Protein AF-A0A401Q5W0-F1 (afdb_mon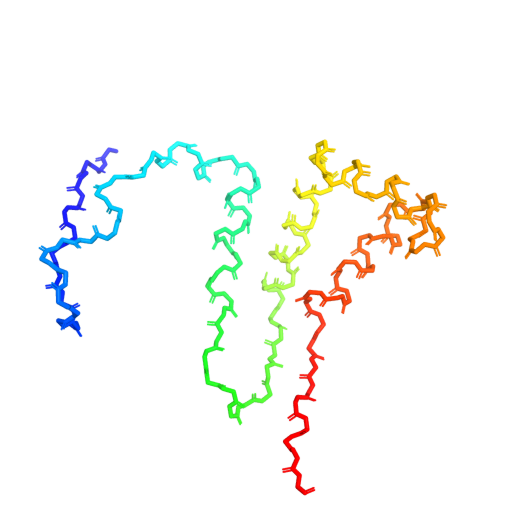omer)

Radius of gyration: 18.77 Å; Cα contacts (8 Å, |Δi|>4): 47; chains: 1; bounding box: 41×32×46 Å

Sequence (113 aa):
DRAGQILTNADVTDGAGLPLFLFVNEEFFKKKTFSAFISLLDNYESDTRQPEIITPEEEREIHTFLDAVMETPVLQIAHRYLVEMGRAKVNEEEFKQQLYDIWFSLYARKGSS

Structure (mmCIF, N/CA/C/O backbone):
data_AF-A0A401Q5W0-F1
#
_entry.id   AF-A0A401Q5W0-F1
#
loop_
_atom_site.group_PDB
_atom_site.id
_atom_site.type_symbol
_atom_site.label_atom_id
_atom_site.label_alt_id
_atom_site.label_comp_id
_atom_site.label_asym_id
_atom_site.label_entity_id
_atom_site.label_seq_id
_atom_site.pdbx_PDB_ins_code
_atom_site.Cartn_x
_atom_site.Cartn_y
_atom_site.Cartn_z
_atom_site.occupancy
_atom_site.B_iso_or_equiv
_atom_site.auth_seq_id
_atom_site.auth_comp_id
_atom_site.auth_asym_id
_atom_site.auth_atom_id
_atom_site.pdbx_PDB_model_num
ATOM 1 N N . ASP A 1 1 ? 8.038 9.960 -27.357 1.00 39.06 1 ASP A N 1
ATOM 2 C CA . ASP A 1 1 ? 7.995 8.758 -28.212 1.00 39.06 1 ASP A CA 1
ATOM 3 C C . ASP A 1 1 ? 9.337 8.043 -28.243 1.00 39.06 1 ASP A C 1
ATOM 5 O O . ASP A 1 1 ? 10.242 8.444 -28.964 1.00 39.06 1 ASP A O 1
ATOM 9 N N . ARG A 1 2 ? 9.489 7.007 -27.410 1.00 37.62 2 ARG A N 1
ATOM 10 C CA . ARG A 1 2 ? 10.557 6.004 -27.517 1.00 37.62 2 ARG A CA 1
ATOM 11 C C . ARG A 1 2 ? 9.873 4.656 -27.691 1.00 37.62 2 ARG A C 1
ATOM 13 O O . ARG A 1 2 ? 9.407 4.061 -26.730 1.00 37.62 2 ARG A O 1
ATOM 20 N N . ALA A 1 3 ? 9.731 4.257 -28.947 1.00 41.81 3 ALA A N 1
ATOM 21 C CA . ALA A 1 3 ? 9.217 2.957 -29.327 1.00 41.81 3 ALA A CA 1
ATOM 22 C C . ALA A 1 3 ? 10.243 1.862 -28.993 1.00 41.81 3 ALA A C 1
ATOM 24 O O . ALA A 1 3 ? 11.421 2.012 -29.308 1.00 41.81 3 ALA A O 1
ATOM 25 N N . GLY A 1 4 ? 9.758 0.772 -28.393 1.00 47.44 4 GLY A N 1
ATOM 26 C CA . GLY A 1 4 ? 10.285 -0.588 -28.531 1.00 47.44 4 GLY A CA 1
ATOM 27 C C . GLY A 1 4 ? 11.777 -0.783 -28.275 1.00 47.44 4 GLY A C 1
ATOM 28 O O . GLY A 1 4 ? 12.534 -1.020 -29.214 1.00 47.44 4 GLY A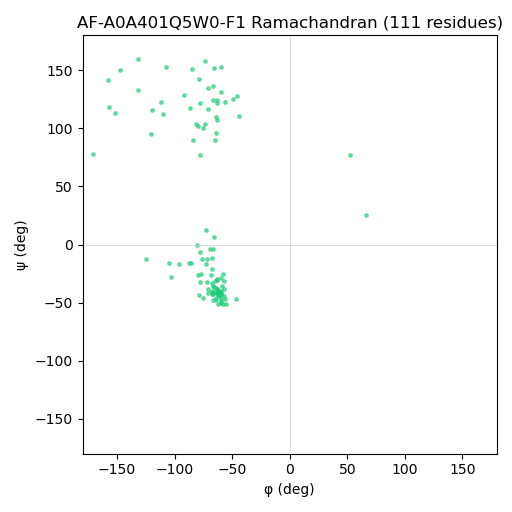 O 1
ATOM 29 N N . GLN A 1 5 ? 12.192 -0.798 -27.010 1.00 42.66 5 GLN A N 1
ATOM 30 C CA . GLN A 1 5 ? 13.444 -1.463 -26.657 1.00 42.66 5 GLN A CA 1
ATOM 31 C C . GLN A 1 5 ? 13.190 -2.971 -26.567 1.00 42.66 5 GLN A C 1
ATOM 33 O O . GLN A 1 5 ? 12.626 -3.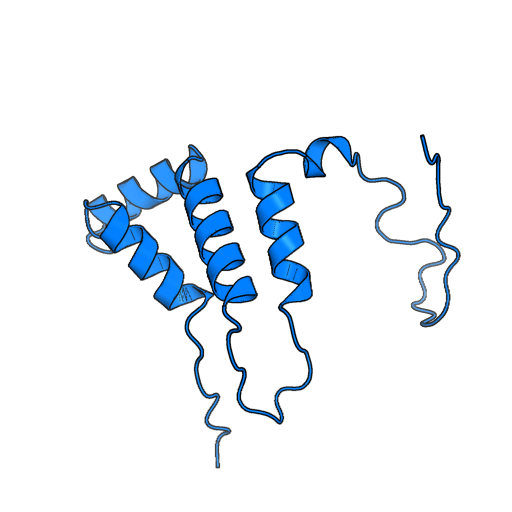470 -25.599 1.00 42.66 5 GLN A O 1
ATOM 38 N N . ILE A 1 6 ? 13.597 -3.694 -27.614 1.00 44.53 6 ILE A N 1
ATOM 39 C CA . ILE A 1 6 ? 13.812 -5.141 -27.551 1.00 44.53 6 ILE A CA 1
ATOM 40 C C . ILE A 1 6 ? 14.943 -5.355 -26.544 1.00 44.53 6 ILE A C 1
ATOM 42 O O . ILE A 1 6 ? 16.096 -5.026 -26.824 1.00 44.53 6 ILE A O 1
ATOM 46 N N . LEU A 1 7 ? 14.608 -5.862 -25.360 1.00 52.81 7 LEU A N 1
ATOM 47 C CA . LEU A 1 7 ? 15.597 -6.272 -24.373 1.00 52.81 7 LEU A CA 1
ATOM 48 C C . LEU A 1 7 ? 16.197 -7.599 -24.844 1.00 52.81 7 LEU A C 1
ATOM 50 O O . LEU A 1 7 ? 15.581 -8.656 -24.740 1.00 52.81 7 LEU A O 1
ATOM 54 N N . THR A 1 8 ? 17.382 -7.530 -25.444 1.00 45.97 8 THR A N 1
ATOM 55 C CA . THR A 1 8 ? 18.177 -8.716 -25.759 1.00 45.97 8 THR A CA 1
ATOM 56 C C . THR A 1 8 ? 18.859 -9.205 -24.487 1.00 45.97 8 THR A C 1
ATOM 58 O O . THR A 1 8 ? 19.610 -8.458 -23.864 1.00 45.97 8 THR A O 1
ATOM 61 N N . ASN A 1 9 ? 18.578 -10.458 -24.133 1.00 54.22 9 ASN A N 1
ATOM 62 C CA . ASN A 1 9 ? 19.127 -11.196 -22.998 1.00 54.22 9 ASN A CA 1
ATOM 63 C C . ASN A 1 9 ? 20.653 -11.063 -22.842 1.00 54.22 9 ASN A C 1
ATOM 65 O O . ASN A 1 9 ? 21.408 -11.401 -23.752 1.00 54.22 9 ASN A O 1
ATOM 69 N N . ALA A 1 10 ? 21.076 -10.690 -21.640 1.00 53.22 10 A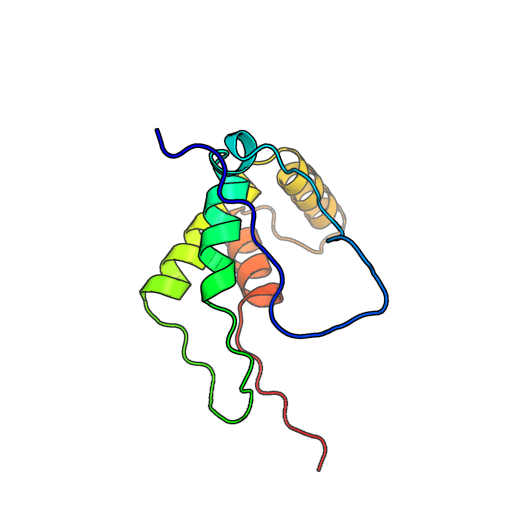LA A N 1
ATOM 70 C CA . ALA A 1 10 ? 22.345 -11.055 -21.011 1.00 53.22 10 ALA A CA 1
ATOM 71 C C . ALA A 1 10 ? 22.088 -10.897 -19.497 1.00 53.22 10 ALA A C 1
ATOM 73 O O . ALA A 1 10 ? 21.695 -9.817 -19.077 1.00 53.22 10 ALA A O 1
ATOM 74 N N . ASP A 1 11 ? 22.168 -11.890 -18.614 1.00 54.34 11 ASP A N 1
ATOM 75 C CA . ASP A 1 11 ? 23.097 -13.015 -18.574 1.00 54.34 11 ASP A CA 1
ATOM 76 C C . ASP A 1 11 ? 22.664 -14.038 -17.492 1.00 54.34 11 ASP A C 1
ATOM 78 O O . ASP A 1 11 ? 23.205 -14.050 -16.393 1.00 54.34 11 ASP A O 1
ATOM 82 N N . VAL A 1 12 ? 21.655 -14.875 -17.775 1.00 54.53 12 VAL A N 1
ATOM 83 C CA . VAL A 1 12 ? 21.458 -16.203 -17.152 1.00 54.53 12 VAL A CA 1
ATOM 84 C C . VAL A 1 12 ? 20.721 -17.053 -18.184 1.00 54.53 12 VAL A C 1
ATOM 86 O O . VAL A 1 12 ? 19.579 -16.761 -18.527 1.00 54.53 12 VAL A O 1
ATOM 89 N N . THR A 1 13 ? 21.362 -18.089 -18.722 1.00 57.75 13 THR A N 1
ATOM 90 C CA . THR A 1 13 ? 20.690 -19.049 -19.611 1.00 57.75 13 THR A CA 1
ATOM 91 C C . THR A 1 13 ? 19.868 -20.006 -18.754 1.00 57.75 13 THR A C 1
ATOM 93 O O . THR A 1 13 ? 20.258 -21.147 -18.506 1.00 57.75 13 THR A O 1
ATOM 96 N N . ASP A 1 14 ? 18.715 -19.538 -18.269 1.00 70.88 14 ASP A N 1
ATOM 97 C CA . ASP A 1 14 ? 17.637 -20.488 -18.038 1.00 70.88 14 ASP A CA 1
ATOM 98 C C . ASP A 1 14 ? 17.302 -21.152 -19.393 1.00 70.88 14 ASP A C 1
ATOM 100 O O . ASP A 1 14 ? 17.603 -20.629 -20.469 1.00 70.88 14 ASP A O 1
ATOM 104 N N . GLY A 1 15 ? 16.791 -22.382 -19.384 1.00 77.94 15 GLY A N 1
ATOM 105 C CA . GLY A 1 15 ? 16.544 -23.130 -20.624 1.00 77.94 15 GLY A CA 1
ATOM 106 C C . GLY A 1 15 ? 15.453 -22.523 -21.519 1.00 77.94 15 GLY A C 1
ATOM 107 O O . GLY A 1 15 ? 15.057 -23.167 -22.494 1.00 77.94 15 GLY A O 1
ATOM 108 N N . ALA A 1 16 ? 14.923 -21.341 -21.190 1.00 81.75 16 ALA A N 1
ATOM 109 C CA . ALA A 1 16 ? 13.904 -20.674 -21.971 1.00 81.75 16 ALA A CA 1
ATOM 110 C C . ALA A 1 16 ? 14.556 -19.823 -23.069 1.00 81.75 16 ALA A C 1
ATOM 112 O O . ALA A 1 16 ? 15.261 -18.846 -22.833 1.00 81.75 16 ALA A O 1
ATOM 113 N N . GLY A 1 17 ? 14.268 -20.169 -24.325 1.00 82.69 17 GLY A N 1
ATOM 114 C CA . GLY A 1 17 ? 14.741 -19.402 -25.481 1.00 82.69 17 GLY A CA 1
ATOM 115 C C . GLY A 1 17 ? 14.093 -18.019 -25.633 1.00 82.69 17 GLY A C 1
ATOM 116 O O . GLY A 1 17 ? 14.451 -17.291 -26.555 1.00 82.69 17 GLY A O 1
ATOM 117 N N . LEU A 1 18 ? 13.124 -17.670 -24.780 1.00 85.25 18 LEU A N 1
ATOM 118 C CA . LEU A 1 18 ? 12.345 -16.433 -24.820 1.00 85.25 18 LEU A CA 1
ATOM 119 C C . LEU A 1 18 ? 11.973 -15.989 -23.393 1.00 85.25 18 LEU A C 1
ATOM 121 O O . LEU A 1 18 ? 11.771 -16.850 -22.535 1.00 85.25 18 LEU A O 1
ATOM 125 N N . PRO A 1 19 ? 11.819 -14.676 -23.140 1.00 86.44 19 PRO A N 1
ATOM 126 C CA . PRO A 1 19 ? 11.343 -14.177 -21.852 1.00 86.44 19 PRO A CA 1
ATOM 127 C C . PRO A 1 19 ? 9.887 -14.593 -21.590 1.00 86.44 19 PRO A C 1
ATOM 129 O O . PRO A 1 19 ? 9.092 -14.726 -22.522 1.00 86.44 19 PRO A O 1
ATOM 132 N N . LEU A 1 20 ? 9.516 -14.739 -20.309 1.00 89.94 20 LEU A N 1
ATOM 133 C CA . LEU A 1 20 ? 8.156 -15.119 -19.889 1.00 89.94 20 LEU A CA 1
ATOM 134 C C . LEU A 1 20 ? 7.082 -14.155 -20.420 1.00 89.94 20 LEU A C 1
ATOM 136 O O . LEU A 1 20 ? 6.000 -14.581 -20.821 1.00 89.94 20 LEU A O 1
ATOM 140 N N . PHE A 1 21 ? 7.392 -12.857 -20.442 1.00 91.38 21 PHE A N 1
ATOM 141 C CA . PHE A 1 21 ? 6.526 -11.820 -20.990 1.00 91.38 21 PHE A CA 1
ATOM 142 C C . PHE A 1 21 ? 7.134 -11.273 -22.283 1.00 91.38 21 PHE A C 1
ATOM 144 O O . PHE A 1 21 ? 8.162 -10.603 -22.255 1.00 91.38 21 PHE A O 1
ATOM 151 N N . LEU A 1 22 ? 6.481 -11.531 -23.419 1.00 91.88 22 LEU A N 1
ATOM 152 C CA . LEU A 1 22 ? 6.866 -10.942 -24.711 1.00 91.88 22 LEU A CA 1
ATOM 153 C C . LEU A 1 22 ? 6.361 -9.501 -24.867 1.00 91.88 22 LEU A C 1
ATOM 155 O O . LEU A 1 22 ? 6.926 -8.719 -25.627 1.00 91.88 22 LEU A O 1
ATOM 159 N N . PHE A 1 23 ? 5.272 -9.164 -24.175 1.00 91.94 23 PHE A N 1
ATOM 160 C CA . PHE A 1 23 ? 4.672 -7.839 -24.178 1.00 91.94 23 PHE A CA 1
ATOM 161 C C . PHE A 1 23 ? 3.829 -7.634 -22.918 1.00 91.94 23 PHE A C 1
ATOM 163 O O . PHE A 1 23 ? 3.103 -8.534 -22.492 1.00 91.94 23 PHE A O 1
ATOM 170 N N . VAL A 1 24 ? 3.886 -6.423 -22.370 1.00 90.06 24 VAL A N 1
ATOM 171 C CA . VAL A 1 24 ? 2.988 -5.928 -21.325 1.00 90.06 24 VAL A CA 1
ATOM 172 C C . VAL A 1 24 ? 2.499 -4.553 -21.772 1.00 90.06 24 VAL A C 1
ATOM 174 O O . VAL A 1 24 ? 3.295 -3.732 -22.220 1.00 90.06 24 VAL A O 1
ATOM 177 N N . ASN A 1 25 ? 1.194 -4.287 -21.679 1.00 91.75 25 ASN A N 1
ATOM 178 C CA . ASN A 1 25 ? 0.673 -2.962 -22.011 1.00 91.75 25 ASN A CA 1
ATOM 179 C C . ASN A 1 25 ? 1.037 -1.961 -20.899 1.00 91.75 25 ASN A C 1
ATOM 181 O O . ASN A 1 25 ? 0.395 -1.926 -19.847 1.00 91.75 25 ASN A O 1
ATOM 185 N N . GLU A 1 26 ? 2.029 -1.114 -21.159 1.00 90.06 26 GLU A N 1
ATOM 186 C CA . GLU A 1 26 ? 2.529 -0.117 -20.206 1.00 90.06 26 GLU A CA 1
ATOM 187 C C . GLU A 1 26 ? 1.529 1.005 -19.890 1.00 90.06 26 GLU A C 1
ATOM 189 O O . GLU A 1 26 ? 1.703 1.739 -18.918 1.00 90.06 26 GLU A O 1
ATOM 194 N N . GLU A 1 27 ? 0.432 1.143 -20.642 1.00 91.00 27 GLU A N 1
ATOM 195 C CA . GLU A 1 27 ? -0.635 2.079 -20.272 1.00 91.00 27 GLU A CA 1
ATOM 196 C C . GLU A 1 27 ? -1.227 1.756 -18.896 1.00 91.00 27 GLU A C 1
ATOM 198 O O . GLU A 1 27 ? -1.651 2.661 -18.176 1.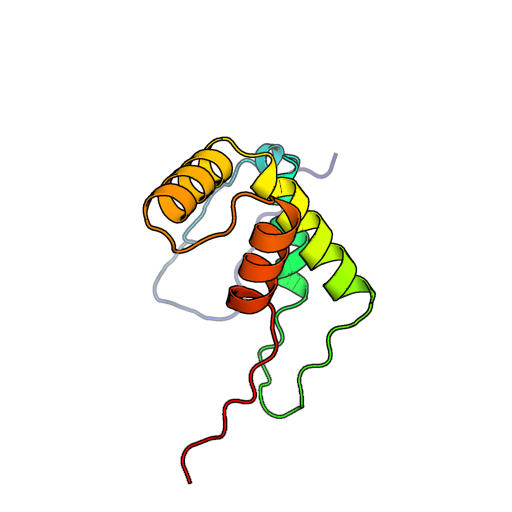00 91.00 27 GLU A O 1
ATOM 203 N N . PHE A 1 28 ? -1.202 0.483 -18.489 1.00 88.31 28 PHE A N 1
ATOM 204 C CA . PHE A 1 28 ? -1.632 0.079 -17.153 1.00 88.31 28 PHE A CA 1
ATOM 205 C C . PHE A 1 28 ? -0.689 0.571 -16.056 1.00 88.31 28 PHE A C 1
ATOM 207 O O . PHE A 1 28 ? -1.163 0.809 -14.948 1.00 88.31 28 PHE A O 1
ATOM 214 N N . PHE A 1 29 ? 0.593 0.804 -16.351 1.00 89.25 29 PHE A N 1
ATOM 215 C CA . PHE A 1 29 ? 1.555 1.332 -15.378 1.00 89.25 29 PHE A CA 1
ATOM 216 C C . PHE A 1 29 ? 1.239 2.772 -14.977 1.00 89.25 29 PHE A C 1
ATOM 218 O O . PHE A 1 29 ? 1.591 3.200 -13.886 1.00 89.25 29 PHE A O 1
ATOM 225 N N . LYS A 1 30 ? 0.483 3.499 -15.809 1.00 89.31 30 LYS A N 1
ATOM 226 C CA . LYS A 1 30 ? -0.007 4.848 -15.494 1.00 89.31 30 LYS A CA 1
ATOM 227 C C . LYS A 1 30 ? -1.182 4.845 -14.514 1.00 89.31 30 LYS A C 1
ATOM 229 O O . LYS A 1 30 ? -1.566 5.904 -14.022 1.00 89.31 30 LYS A O 1
ATOM 234 N N . LYS A 1 31 ? -1.800 3.687 -14.241 1.00 93.25 31 LYS A N 1
ATOM 235 C CA . LYS A 1 31 ? -2.846 3.595 -13.215 1.00 93.25 31 LYS A CA 1
ATOM 236 C C . LYS A 1 31 ? -2.219 3.848 -11.851 1.00 93.25 31 LYS A C 1
ATOM 238 O O . LYS A 1 31 ? -1.184 3.268 -11.544 1.00 93.25 31 LYS A O 1
ATOM 243 N N . LYS A 1 32 ? -2.891 4.648 -11.020 1.00 93.38 32 LYS A N 1
ATOM 244 C CA . LYS A 1 32 ? -2.405 5.083 -9.700 1.00 93.38 32 LYS A CA 1
ATOM 245 C C . LYS A 1 32 ? -1.827 3.935 -8.863 1.00 93.38 32 LYS A C 1
ATOM 247 O O . LYS A 1 32 ? -0.724 4.058 -8.351 1.00 93.38 32 LYS A O 1
ATOM 252 N N . THR A 1 33 ? -2.532 2.804 -8.790 1.00 94.81 33 THR A N 1
ATOM 253 C CA . THR A 1 33 ? -2.090 1.634 -8.016 1.00 94.81 33 THR A CA 1
ATOM 254 C C . THR A 1 33 ? -0.840 0.964 -8.582 1.00 94.81 33 THR A C 1
ATOM 256 O O . THR A 1 33 ? 0.049 0.619 -7.816 1.00 94.81 33 THR A O 1
ATOM 259 N N . PHE A 1 34 ? -0.743 0.803 -9.905 1.00 94.69 34 PHE A N 1
ATOM 260 C CA . PHE A 1 34 ? 0.438 0.214 -10.542 1.00 94.69 34 PHE A CA 1
ATOM 261 C C . PHE A 1 34 ? 1.634 1.157 -10.480 1.00 94.69 34 PHE A C 1
ATOM 263 O O . PHE A 1 34 ? 2.727 0.705 -10.178 1.00 94.69 34 PHE A O 1
AT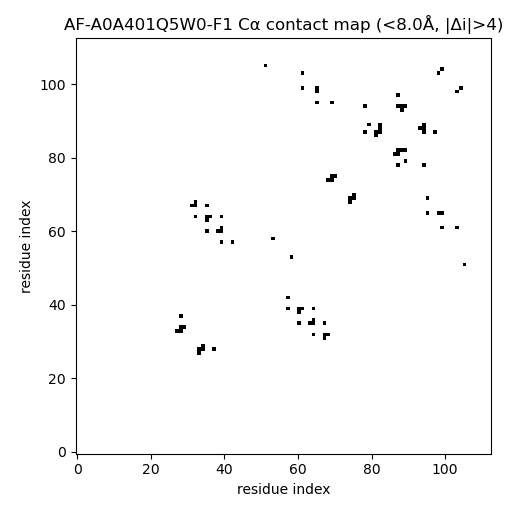OM 270 N N . SER A 1 35 ? 1.426 2.453 -10.712 1.00 94.19 35 SER A N 1
ATOM 271 C CA . SER A 1 35 ? 2.488 3.451 -10.600 1.00 94.19 35 SER A CA 1
ATOM 272 C C . SER A 1 35 ? 3.066 3.475 -9.187 1.00 94.19 35 SER A C 1
ATOM 274 O O . SER A 1 35 ? 4.278 3.403 -9.042 1.00 94.19 35 SER A O 1
ATOM 276 N N . ALA A 1 36 ? 2.213 3.530 -8.157 1.00 94.75 36 ALA A N 1
ATOM 277 C CA . ALA A 1 36 ? 2.664 3.522 -6.768 1.00 94.75 36 ALA A CA 1
ATOM 278 C C . ALA A 1 36 ? 3.330 2.193 -6.382 1.00 94.75 36 ALA A C 1
ATOM 280 O O . ALA A 1 36 ? 4.305 2.197 -5.649 1.00 94.75 36 ALA A O 1
ATOM 281 N N . PHE A 1 37 ? 2.837 1.063 -6.902 1.00 94.56 37 PHE A N 1
ATOM 282 C CA . PHE A 1 37 ? 3.461 -0.239 -6.675 1.00 94.56 37 PHE A CA 1
ATOM 283 C C . PHE A 1 37 ? 4.838 -0.351 -7.335 1.00 94.56 37 PHE A C 1
ATOM 285 O O . PHE A 1 37 ? 5.755 -0.869 -6.719 1.00 94.56 37 PHE A O 1
ATOM 292 N N . ILE A 1 38 ? 4.999 0.134 -8.569 1.00 92.19 38 ILE A N 1
ATOM 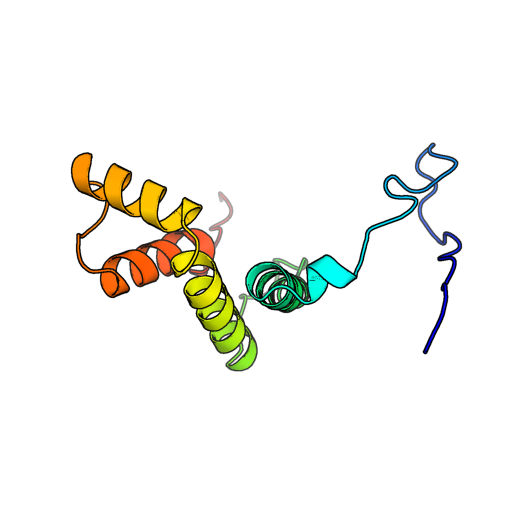293 C CA . ILE A 1 38 ? 6.284 0.099 -9.282 1.00 92.19 38 ILE A CA 1
ATOM 294 C C . ILE A 1 38 ? 7.329 0.946 -8.549 1.00 92.19 38 ILE A C 1
ATOM 296 O O . ILE A 1 38 ? 8.451 0.479 -8.402 1.00 92.19 38 ILE A O 1
ATOM 300 N N . SER A 1 39 ? 6.943 2.120 -8.038 1.00 91.31 39 SER A N 1
ATOM 301 C CA . SER A 1 39 ? 7.781 2.961 -7.166 1.00 91.31 39 SER A CA 1
ATOM 302 C C . SER A 1 39 ? 8.082 2.356 -5.792 1.00 91.31 39 SER A C 1
ATOM 304 O O . SER A 1 39 ? 8.747 2.992 -5.005 1.00 91.31 39 SER A O 1
ATOM 306 N N . LEU A 1 40 ? 7.540 1.187 -5.438 1.00 90.88 40 LEU A N 1
ATOM 307 C CA . LEU A 1 40 ? 7.980 0.463 -4.241 1.00 90.88 40 LEU A CA 1
ATOM 308 C C . LEU A 1 40 ? 9.021 -0.609 -4.554 1.00 90.88 40 LEU A C 1
ATOM 310 O O . LEU A 1 40 ? 9.635 -1.147 -3.637 1.00 90.88 40 LEU A O 1
ATOM 314 N N . LEU A 1 41 ? 9.155 -1.012 -5.820 1.00 88.88 41 LEU A N 1
ATOM 315 C CA . LEU A 1 41 ? 9.970 -2.171 -6.185 1.00 88.88 41 LEU A CA 1
ATOM 316 C C . LEU A 1 41 ? 11.467 -1.862 -6.165 1.00 88.88 41 LEU A C 1
ATOM 318 O O . LEU A 1 41 ? 12.264 -2.781 -5.990 1.00 88.88 41 LEU A O 1
ATOM 322 N N . ASP A 1 42 ? 11.847 -0.601 -6.342 1.00 79.00 42 ASP A N 1
ATOM 323 C CA . ASP A 1 42 ? 13.219 -0.113 -6.201 1.00 79.00 42 ASP A CA 1
ATOM 324 C C . ASP A 1 42 ? 13.694 -0.052 -4.743 1.00 79.00 42 ASP A C 1
ATOM 326 O O . ASP A 1 42 ? 14.900 -0.090 -4.513 1.00 79.00 42 ASP A O 1
ATOM 330 N N . ASN A 1 43 ? 12.773 -0.095 -3.776 1.00 77.75 43 ASN A N 1
ATOM 331 C CA . ASN A 1 43 ? 13.079 -0.113 -2.338 1.00 77.75 43 ASN A CA 1
ATOM 332 C C . ASN A 1 43 ? 13.534 -1.496 -1.837 1.00 77.75 43 ASN A C 1
ATOM 334 O O . ASN A 1 43 ? 13.900 -1.666 -0.676 1.00 77.75 43 ASN A O 1
ATOM 338 N N . TYR A 1 44 ? 13.473 -2.529 -2.683 1.00 71.44 44 TYR A N 1
ATOM 339 C CA . TYR A 1 44 ? 13.838 -3.889 -2.297 1.00 71.44 44 TYR A CA 1
ATOM 340 C C . TYR A 1 44 ? 15.358 -4.105 -2.355 1.00 71.44 44 TYR A C 1
ATOM 342 O O . TYR A 1 44 ? 15.921 -4.328 -3.428 1.00 71.44 44 TYR A O 1
ATOM 350 N N . GLU A 1 45 ? 16.016 -4.120 -1.193 1.00 66.88 45 GLU A N 1
ATOM 351 C CA . GLU A 1 45 ? 17.425 -4.507 -1.067 1.00 66.88 45 GLU A CA 1
ATOM 352 C C . GLU A 1 45 ? 17.555 -6.010 -0.765 1.00 66.88 45 GLU A C 1
ATOM 354 O O . GLU A 1 45 ? 16.940 -6.550 0.154 1.00 66.88 45 GLU A O 1
ATOM 359 N N . SER A 1 46 ? 18.373 -6.715 -1.549 1.00 60.62 46 SER A N 1
ATOM 360 C CA . SER A 1 46 ? 18.548 -8.170 -1.405 1.00 60.62 46 SER A CA 1
ATOM 361 C C . SER A 1 46 ? 19.629 -8.553 -0.386 1.00 60.62 46 SER A C 1
ATOM 363 O O . SER A 1 46 ? 19.682 -9.705 0.062 1.00 60.62 46 SER A O 1
ATOM 365 N N . ASP A 1 47 ? 20.497 -7.607 -0.005 1.00 61.34 47 ASP A N 1
ATOM 366 C CA . ASP A 1 47 ? 21.569 -7.839 0.964 1.00 61.34 47 ASP A CA 1
ATOM 367 C C . ASP A 1 47 ? 21.082 -7.689 2.414 1.00 61.34 47 ASP A C 1
ATOM 369 O O . ASP A 1 47 ? 21.185 -6.642 3.048 1.00 61.34 47 ASP A O 1
ATOM 373 N N . THR A 1 48 ? 20.620 -8.795 2.995 1.00 58.00 48 THR A N 1
ATOM 374 C CA . THR A 1 48 ? 20.110 -8.854 4.376 1.00 58.00 48 THR A CA 1
ATOM 375 C C . THR A 1 48 ? 21.199 -8.762 5.462 1.00 58.00 48 THR A C 1
ATOM 377 O O . THR A 1 48 ? 20.954 -9.145 6.609 1.00 58.00 48 THR A O 1
ATOM 380 N N . ARG A 1 49 ? 22.442 -8.383 5.126 1.00 60.50 49 ARG A N 1
ATOM 381 C CA . ARG A 1 49 ? 23.561 -8.306 6.089 1.00 60.50 49 ARG A CA 1
ATOM 382 C C . ARG A 1 49 ? 23.635 -6.982 6.843 1.00 60.50 49 ARG A C 1
ATOM 384 O O . ARG A 1 49 ? 24.347 -6.921 7.847 1.00 60.50 49 ARG A O 1
ATOM 391 N N . GLN A 1 50 ? 22.946 -5.946 6.374 1.00 60.97 50 GLN A N 1
ATOM 392 C CA . GLN A 1 50 ? 22.852 -4.656 7.056 1.00 60.97 50 GLN A CA 1
ATOM 393 C C . GLN A 1 50 ? 21.454 -4.467 7.655 1.00 60.97 50 GLN A C 1
ATOM 395 O O . GLN A 1 50 ? 20.495 -5.049 7.150 1.00 60.97 50 GLN A O 1
ATOM 400 N N . PRO A 1 51 ? 21.315 -3.679 8.736 1.00 66.75 51 PRO A N 1
ATOM 401 C CA . PRO A 1 51 ? 20.003 -3.213 9.161 1.00 66.75 51 PRO A CA 1
ATOM 402 C C . PRO A 1 51 ? 19.342 -2.467 7.997 1.00 66.75 51 PRO A C 1
ATOM 404 O O . PRO A 1 51 ? 19.920 -1.502 7.498 1.00 66.75 51 PRO A O 1
ATOM 407 N N . GLU A 1 52 ? 18.161 -2.908 7.565 1.00 70.44 52 GLU A N 1
ATOM 408 C CA . GLU A 1 52 ? 17.334 -2.131 6.639 1.00 70.44 52 GLU A CA 1
ATOM 409 C C . GLU A 1 52 ? 17.005 -0.784 7.302 1.00 70.44 52 GLU A C 1
ATOM 411 O O . GLU A 1 52 ? 16.634 -0.726 8.478 1.00 70.44 52 GLU A O 1
ATOM 416 N N . ILE A 1 53 ? 17.210 0.311 6.573 1.00 78.31 53 ILE A N 1
ATOM 417 C CA . ILE A 1 53 ? 16.872 1.666 7.011 1.00 78.31 53 ILE A CA 1
ATOM 418 C C . ILE A 1 53 ? 15.875 2.192 5.996 1.00 78.31 53 ILE A C 1
ATOM 420 O O . ILE A 1 53 ? 16.257 2.399 4.851 1.00 78.31 53 ILE A O 1
ATOM 424 N N . ILE A 1 54 ? 14.643 2.449 6.437 1.00 82.75 54 ILE A N 1
ATOM 425 C CA . ILE A 1 54 ? 13.645 3.098 5.589 1.00 82.75 54 ILE A CA 1
ATOM 426 C C . ILE A 1 54 ? 14.048 4.562 5.417 1.00 82.75 54 ILE A C 1
ATOM 428 O O . ILE A 1 54 ? 14.126 5.326 6.389 1.00 82.75 54 ILE A O 1
ATOM 432 N N . THR A 1 55 ? 14.345 4.960 4.186 1.00 88.75 55 THR A N 1
ATOM 433 C CA . THR A 1 55 ? 14.615 6.356 3.857 1.00 88.75 55 THR A CA 1
ATOM 434 C C . THR A 1 55 ? 13.313 7.169 3.864 1.00 88.75 55 THR A C 1
ATOM 436 O O . THR A 1 55 ? 12.226 6.622 3.679 1.00 88.75 55 THR A O 1
ATOM 439 N N . PRO A 1 56 ? 13.377 8.503 4.031 1.00 91.75 56 PRO A N 1
ATOM 440 C CA . PRO A 1 56 ? 12.180 9.341 3.947 1.00 91.75 56 PRO A CA 1
ATOM 441 C C . PRO A 1 56 ? 11.426 9.228 2.614 1.00 91.75 56 PRO A C 1
ATOM 443 O O . PRO A 1 56 ? 10.229 9.505 2.569 1.00 91.75 56 PRO A O 1
ATOM 446 N N . GLU A 1 57 ? 12.122 8.860 1.535 1.00 91.69 57 GLU A N 1
ATOM 447 C CA . GLU A 1 57 ? 11.506 8.651 0.226 1.00 91.69 57 GLU A CA 1
ATOM 448 C C . GLU A 1 57 ? 10.733 7.331 0.182 1.00 91.69 57 GLU A C 1
ATOM 450 O O . GLU A 1 57 ? 9.562 7.327 -0.191 1.00 91.69 57 GLU A O 1
ATOM 455 N N . GLU A 1 58 ? 11.335 6.251 0.679 1.00 91.44 58 GLU A N 1
ATOM 456 C CA . GLU A 1 58 ? 10.693 4.934 0.764 1.00 91.44 58 GLU A CA 1
ATOM 457 C C . GLU A 1 58 ? 9.422 4.995 1.625 1.00 91.44 58 GLU A C 1
ATOM 459 O O . GLU A 1 58 ? 8.370 4.489 1.238 1.00 91.44 58 GLU A O 1
ATOM 464 N N . GLU A 1 59 ? 9.469 5.702 2.760 1.00 92.94 59 GLU A N 1
ATOM 465 C CA . GLU A 1 59 ? 8.297 5.917 3.620 1.00 92.94 59 GLU A CA 1
ATOM 466 C C . GLU A 1 59 ? 7.170 6.655 2.871 1.00 92.94 59 GLU A C 1
ATOM 468 O O . GLU A 1 59 ? 5.984 6.317 2.975 1.00 92.94 59 GLU A O 1
ATOM 473 N N . ARG A 1 60 ? 7.527 7.657 2.056 1.00 95.00 60 ARG A N 1
ATOM 474 C CA . ARG A 1 60 ? 6.572 8.408 1.231 1.00 95.00 60 ARG A CA 1
ATOM 475 C C . ARG A 1 60 ? 5.928 7.510 0.176 1.00 95.00 60 ARG A C 1
ATOM 477 O O . ARG A 1 60 ? 4.722 7.624 -0.069 1.00 95.00 60 ARG A O 1
ATOM 484 N N . GLU A 1 61 ? 6.700 6.635 -0.453 1.00 95.38 61 GLU A N 1
ATOM 485 C CA . GLU A 1 61 ? 6.209 5.684 -1.453 1.00 95.38 61 GLU A CA 1
ATOM 486 C C . GLU A 1 61 ? 5.294 4.632 -0.825 1.00 95.38 61 GLU A C 1
ATOM 488 O O . GLU A 1 61 ? 4.222 4.362 -1.374 1.00 95.38 61 GLU A O 1
ATOM 493 N N . ILE A 1 62 ? 5.634 4.131 0.369 1.00 95.12 62 ILE A N 1
ATOM 494 C CA . ILE A 1 62 ? 4.798 3.201 1.146 1.00 95.12 62 ILE A CA 1
ATOM 495 C C . ILE A 1 62 ? 3.434 3.824 1.421 1.00 95.12 62 ILE A C 1
ATOM 497 O O . ILE A 1 62 ? 2.397 3.229 1.106 1.00 95.12 62 ILE A O 1
ATOM 501 N N . HIS A 1 63 ? 3.406 5.047 1.951 1.00 96.25 63 HIS A N 1
ATOM 502 C CA . HIS A 1 63 ? 2.144 5.735 2.205 1.00 96.25 63 HIS A CA 1
ATOM 503 C C . HIS A 1 63 ? 1.361 6.006 0.919 1.00 96.25 63 HIS A C 1
ATOM 505 O O . HIS A 1 63 ? 0.154 5.765 0.891 1.00 96.25 63 HIS A O 1
ATOM 511 N N . THR A 1 64 ? 2.041 6.420 -0.155 1.00 96.88 64 THR A N 1
ATOM 512 C CA . THR A 1 64 ? 1.413 6.658 -1.464 1.00 96.88 64 THR A CA 1
ATOM 513 C C . THR A 1 64 ? 0.752 5.390 -2.009 1.00 96.88 64 THR A C 1
ATOM 515 O O . THR A 1 64 ? -0.362 5.444 -2.540 1.00 96.88 64 THR A O 1
ATOM 518 N N . PHE A 1 65 ? 1.407 4.238 -1.864 1.00 97.25 65 PHE A N 1
ATOM 519 C CA . PHE A 1 65 ? 0.852 2.950 -2.258 1.00 97.25 65 PHE A CA 1
ATOM 520 C C . PHE A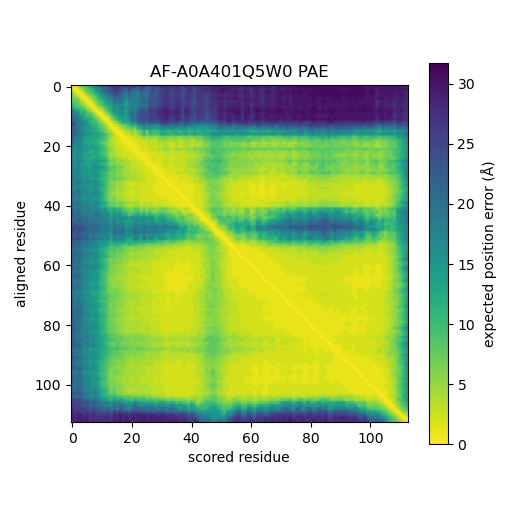 1 65 ? -0.345 2.557 -1.397 1.00 97.25 65 PHE A C 1
ATOM 522 O O . PHE A 1 65 ? -1.388 2.212 -1.955 1.00 97.25 65 PHE A O 1
ATOM 529 N N . LEU A 1 66 ? -0.229 2.659 -0.068 1.00 97.75 66 LEU A N 1
ATOM 530 C CA . LEU A 1 66 ? -1.323 2.362 0.859 1.00 97.75 66 LEU A CA 1
ATOM 531 C C . LEU A 1 66 ? -2.566 3.211 0.555 1.00 97.75 66 LEU A C 1
ATOM 533 O O . LEU A 1 66 ? -3.664 2.667 0.468 1.00 97.75 66 LEU A O 1
ATOM 537 N N . ASP A 1 67 ? -2.395 4.509 0.296 1.00 97.50 67 ASP A N 1
ATOM 538 C CA . ASP A 1 67 ? -3.489 5.392 -0.131 1.00 97.50 67 ASP A CA 1
ATOM 539 C C . ASP A 1 67 ? -4.124 4.926 -1.445 1.00 97.50 67 ASP A C 1
ATOM 541 O O . ASP A 1 67 ? -5.346 4.814 -1.561 1.00 97.50 67 ASP A O 1
ATOM 545 N N . ALA A 1 68 ? -3.297 4.593 -2.438 1.00 97.50 68 ALA A N 1
ATOM 546 C CA . ALA A 1 68 ? -3.778 4.136 -3.735 1.00 97.50 68 ALA A CA 1
ATOM 547 C C . ALA A 1 68 ? -4.580 2.828 -3.642 1.00 97.50 68 ALA A C 1
ATOM 549 O O . ALA A 1 68 ? -5.579 2.678 -4.349 1.00 97.50 68 ALA A O 1
ATOM 550 N N . VAL A 1 69 ? -4.167 1.877 -2.797 1.00 97.31 69 VAL A N 1
ATOM 551 C CA . VAL A 1 69 ? -4.883 0.601 -2.654 1.00 97.31 69 VAL A CA 1
ATOM 552 C C . VAL A 1 69 ? -6.144 0.725 -1.801 1.00 97.31 69 VAL A C 1
ATOM 554 O O . VAL A 1 69 ? -7.127 0.048 -2.113 1.00 97.31 69 VAL A O 1
ATOM 557 N N . MET A 1 70 ? -6.168 1.612 -0.799 1.00 97.12 70 MET A N 1
ATOM 558 C CA . MET A 1 70 ? -7.343 1.881 0.053 1.00 97.12 70 MET A CA 1
ATOM 559 C C . MET A 1 70 ? -8.527 2.449 -0.734 1.00 97.12 70 MET A C 1
ATOM 561 O O . MET A 1 70 ? -9.681 2.131 -0.447 1.00 97.12 70 MET A O 1
ATOM 565 N N . GLU A 1 71 ? -8.256 3.197 -1.802 1.00 96.62 71 GLU A N 1
ATOM 566 C CA . GLU A 1 71 ? -9.285 3.702 -2.718 1.00 96.62 71 GLU A CA 1
ATOM 567 C C . GLU A 1 71 ? -9.914 2.608 -3.601 1.00 96.62 71 GLU A C 1
ATOM 569 O O . GLU A 1 71 ? -10.936 2.841 -4.253 1.00 96.62 71 GLU A O 1
ATOM 574 N N . THR A 1 72 ? -9.328 1.406 -3.663 1.00 97.69 72 THR A N 1
ATOM 575 C CA . THR A 1 72 ? -9.841 0.348 -4.539 1.00 97.69 72 THR A CA 1
ATOM 576 C C . THR A 1 72 ? -11.061 -0.355 -3.936 1.00 97.69 72 THR A C 1
ATOM 578 O O . THR A 1 72 ? -11.072 -0.681 -2.746 1.00 97.69 72 THR A O 1
ATOM 581 N N . PRO A 1 73 ? -12.061 -0.735 -4.758 1.00 98.00 73 PRO A N 1
ATOM 582 C CA . PRO A 1 73 ? -13.192 -1.533 -4.284 1.00 98.00 73 PRO A CA 1
ATOM 583 C C . PRO A 1 73 ? -12.766 -2.858 -3.642 1.00 98.00 73 PRO A C 1
ATOM 585 O O . PRO A 1 73 ? -13.421 -3.341 -2.723 1.00 98.00 73 PRO A O 1
ATOM 588 N N . VAL A 1 74 ? -11.660 -3.440 -4.117 1.00 98.25 74 VAL A N 1
ATOM 589 C CA . VAL A 1 74 ? -11.113 -4.698 -3.599 1.00 98.25 74 VAL A CA 1
ATOM 590 C C . VAL A 1 74 ? -10.704 -4.542 -2.138 1.00 98.25 74 VAL A C 1
ATOM 592 O O . VAL A 1 74 ? -11.149 -5.328 -1.301 1.00 98.25 74 VAL A O 1
ATOM 595 N N . LEU A 1 75 ? -9.908 -3.518 -1.812 1.00 97.81 75 LEU A N 1
ATOM 596 C CA . LEU A 1 75 ? -9.446 -3.336 -0.440 1.00 97.81 75 LEU A CA 1
ATOM 597 C C . LEU A 1 75 ? -10.573 -2.863 0.485 1.00 97.81 75 LEU A C 1
ATOM 599 O O . LEU A 1 75 ? -10.640 -3.308 1.625 1.00 97.81 75 LEU A O 1
ATOM 603 N N . GLN A 1 76 ? -11.531 -2.083 -0.022 1.00 98.06 76 GLN A N 1
ATOM 604 C CA . GLN A 1 76 ? -12.737 -1.711 0.728 1.00 98.06 76 GLN A CA 1
ATOM 605 C C . GLN A 1 76 ? -13.615 -2.924 1.079 1.00 98.06 76 GLN A C 1
ATOM 607 O O . GLN A 1 76 ? -14.178 -2.991 2.171 1.00 98.06 76 GLN A O 1
ATOM 612 N N . ILE A 1 77 ? -13.749 -3.901 0.172 1.00 98.44 77 ILE A N 1
ATOM 613 C CA . ILE A 1 77 ? -14.439 -5.170 0.462 1.00 98.44 77 ILE A CA 1
ATOM 614 C C . ILE A 1 77 ? -13.676 -5.948 1.539 1.00 98.44 77 ILE A C 1
ATOM 616 O O . ILE A 1 77 ? -14.292 -6.424 2.494 1.00 98.44 77 ILE A O 1
ATOM 620 N N . ALA A 1 78 ? -12.352 -6.055 1.405 1.00 98.38 78 ALA A N 1
ATOM 621 C CA . ALA A 1 78 ? -11.515 -6.753 2.374 1.00 98.38 78 ALA A CA 1
ATOM 622 C C . ALA A 1 78 ? -11.591 -6.107 3.767 1.00 98.38 78 ALA A C 1
ATOM 624 O O . ALA A 1 78 ? -11.760 -6.815 4.757 1.00 98.38 78 ALA A O 1
ATOM 625 N N . HIS A 1 79 ? -11.543 -4.774 3.844 1.00 98.50 79 HIS A N 1
ATOM 626 C CA . HIS A 1 79 ? -11.670 -4.022 5.091 1.00 98.50 79 HIS A CA 1
ATOM 627 C C . HIS A 1 79 ? -13.008 -4.298 5.777 1.00 98.50 79 HIS A C 1
ATOM 629 O O . HIS A 1 79 ? -13.015 -4.702 6.938 1.00 98.50 79 HIS A O 1
ATOM 635 N N . ARG A 1 80 ? -14.131 -4.193 5.049 1.00 98.44 80 ARG A N 1
ATOM 636 C CA . ARG A 1 80 ? -15.463 -4.512 5.597 1.00 98.44 80 ARG A CA 1
ATOM 637 C C . ARG A 1 80 ? -15.535 -5.934 6.144 1.00 98.44 80 ARG A C 1
ATOM 639 O O . ARG A 1 80 ? -15.980 -6.129 7.270 1.00 98.44 80 ARG A O 1
ATOM 646 N N . TYR A 1 81 ? -15.041 -6.909 5.385 1.00 98.56 81 TYR A N 1
ATOM 647 C CA . TYR A 1 81 ? -15.010 -8.301 5.829 1.00 98.56 81 TYR A CA 1
ATOM 648 C C . TYR A 1 81 ? -14.175 -8.482 7.108 1.00 98.56 81 TYR A C 1
ATOM 650 O O . TYR A 1 81 ? -14.598 -9.147 8.051 1.00 98.56 81 TYR A O 1
ATOM 658 N N . LEU A 1 82 ? -12.995 -7.864 7.186 1.00 98.38 82 LEU A N 1
ATOM 659 C CA . LEU A 1 82 ? -12.133 -7.963 8.366 1.00 98.38 82 LEU A CA 1
ATOM 660 C C . LEU A 1 82 ? -12.738 -7.274 9.594 1.00 98.38 82 LEU A C 1
ATOM 662 O O . LEU A 1 82 ? -12.548 -7.758 10.711 1.00 98.38 82 LEU A O 1
ATOM 666 N N . VAL A 1 83 ? -13.483 -6.186 9.400 1.00 98.38 83 VAL A N 1
ATOM 667 C CA . VAL A 1 83 ? -14.254 -5.526 10.461 1.00 98.38 83 VAL A CA 1
ATOM 668 C C . VAL A 1 83 ? -15.351 -6.450 10.989 1.00 98.38 83 VAL A C 1
ATOM 670 O O . VAL A 1 83 ? -15.441 -6.644 12.200 1.00 98.38 83 VAL A O 1
ATOM 673 N N . GLU A 1 84 ? -16.135 -7.078 10.107 1.00 98.38 84 GLU A N 1
ATOM 674 C CA . GLU A 1 84 ? -17.180 -8.043 10.491 1.00 98.38 84 GLU A CA 1
ATOM 675 C C . GLU A 1 84 ? -16.609 -9.235 11.272 1.00 98.38 84 GLU A C 1
ATOM 677 O O . GLU A 1 84 ? -17.214 -9.712 12.232 1.00 98.38 84 GLU A O 1
ATOM 682 N N . MET A 1 85 ? -15.401 -9.672 10.915 1.00 98.25 85 MET A N 1
ATOM 683 C CA . MET A 1 85 ? -14.690 -10.756 11.595 1.00 98.25 85 MET A CA 1
ATOM 684 C C . MET A 1 85 ? -13.981 -10.325 12.893 1.00 98.25 85 MET A C 1
ATOM 686 O O . MET A 1 85 ? -13.318 -11.152 13.528 1.00 98.25 85 MET A O 1
ATOM 690 N N . GLY A 1 86 ? -14.063 -9.048 13.282 1.00 97.38 86 GLY A N 1
ATOM 691 C CA . GLY A 1 86 ? -13.384 -8.501 14.461 1.00 97.38 86 GLY A CA 1
ATOM 692 C C . GLY A 1 86 ? -11.853 -8.495 14.351 1.00 97.38 86 GLY A C 1
ATOM 693 O O . GLY A 1 86 ? -11.159 -8.568 15.364 1.00 97.38 86 GLY A O 1
ATOM 694 N N . ARG A 1 87 ? -11.315 -8.464 13.124 1.00 97.25 87 ARG A N 1
ATOM 695 C CA . ARG A 1 87 ? -9.872 -8.513 12.810 1.00 97.25 87 ARG A CA 1
ATOM 696 C C . ARG A 1 87 ? -9.283 -7.172 12.385 1.00 97.25 87 ARG A C 1
ATOM 698 O O . ARG A 1 87 ? -8.063 -7.032 12.408 1.00 97.25 87 ARG A O 1
ATOM 705 N N . ALA A 1 88 ? -10.129 -6.216 12.021 1.00 97.56 88 ALA A N 1
ATOM 706 C CA . ALA A 1 88 ? -9.755 -4.843 11.711 1.00 97.56 88 ALA A CA 1
ATOM 707 C C . ALA A 1 88 ? -10.674 -3.862 12.443 1.00 97.56 88 ALA A C 1
ATOM 709 O O . ALA A 1 88 ? -11.780 -4.205 12.870 1.00 97.56 88 ALA A O 1
ATOM 710 N N . LYS A 1 89 ? -10.203 -2.628 12.593 1.00 95.88 89 LYS A N 1
ATOM 711 C CA . LYS A 1 89 ? -10.989 -1.520 13.136 1.00 95.88 89 LYS A CA 1
ATOM 712 C C . LYS A 1 89 ? -11.810 -0.871 12.027 1.00 95.88 89 LYS A C 1
ATOM 714 O O . LYS A 1 89 ? -11.406 -0.885 10.871 1.00 95.88 89 LYS A O 1
ATOM 719 N N . VAL A 1 90 ? -12.960 -0.296 12.383 1.00 96.69 90 VAL A N 1
ATOM 720 C CA . VAL A 1 90 ? -13.828 0.427 11.429 1.00 96.69 90 VAL A CA 1
ATOM 721 C C . VAL A 1 90 ? -13.125 1.673 10.880 1.00 96.69 90 VAL A C 1
ATOM 723 O O . VAL A 1 90 ? -13.375 2.067 9.748 1.00 96.69 90 VAL A O 1
ATOM 726 N N . ASN A 1 91 ? -12.253 2.290 11.679 1.00 97.81 91 ASN A N 1
ATOM 727 C CA . ASN A 1 91 ? -11.490 3.460 11.273 1.00 97.81 91 ASN A CA 1
ATOM 728 C C . ASN A 1 91 ? -10.486 3.086 10.165 1.00 97.81 91 ASN A C 1
ATOM 730 O O . ASN A 1 91 ? -9.676 2.175 10.337 1.00 97.81 91 ASN A O 1
ATOM 734 N N . GLU A 1 92 ? -10.559 3.789 9.035 1.00 95.62 92 GLU A N 1
ATOM 735 C CA . GLU A 1 92 ? -9.718 3.526 7.862 1.00 95.62 92 GLU A CA 1
ATOM 736 C C . GLU A 1 92 ? -8.238 3.829 8.115 1.00 95.62 92 GLU A C 1
ATOM 738 O O . GLU A 1 92 ? -7.395 3.067 7.655 1.00 95.62 92 GLU A O 1
ATOM 743 N N . GLU A 1 93 ? -7.910 4.863 8.896 1.00 97.19 93 GLU A N 1
ATOM 744 C CA . GLU A 1 93 ? -6.523 5.184 9.267 1.00 97.19 93 GLU A CA 1
ATOM 745 C C . GLU A 1 93 ? -5.931 4.109 10.182 1.00 97.19 93 GLU A C 1
ATOM 747 O O . GLU A 1 93 ? -4.794 3.684 9.993 1.00 97.19 93 GLU A O 1
ATOM 752 N N . GLU A 1 94 ? -6.713 3.591 11.135 1.00 97.56 94 GLU A N 1
ATOM 753 C CA . GLU A 1 94 ? -6.278 2.467 11.974 1.00 97.56 94 GLU A CA 1
ATOM 754 C C . GLU A 1 94 ? -6.066 1.195 11.140 1.00 97.56 94 GLU A C 1
ATOM 756 O O . GLU A 1 94 ? -5.128 0.439 11.391 1.00 97.56 94 GLU A O 1
ATOM 761 N N . PHE A 1 95 ? -6.904 0.956 10.127 1.00 97.69 95 PHE A N 1
ATOM 762 C CA . PHE A 1 95 ? -6.713 -0.165 9.207 1.00 97.69 95 PHE A CA 1
ATOM 763 C C . PHE A 1 95 ? -5.509 0.042 8.278 1.00 97.69 95 PHE A C 1
ATOM 765 O O . PHE A 1 95 ? -4.751 -0.896 8.040 1.00 97.69 95 PHE A O 1
ATOM 772 N N . LYS A 1 96 ? -5.278 1.267 7.800 1.00 97.75 96 LYS A N 1
ATOM 773 C CA . LYS A 1 96 ? -4.094 1.631 7.014 1.00 97.75 96 LYS A CA 1
ATOM 774 C C . LYS A 1 96 ? -2.815 1.435 7.830 1.00 97.75 96 LYS A C 1
ATOM 776 O O . LYS A 1 96 ? -1.869 0.838 7.321 1.00 97.75 96 LYS A O 1
ATOM 781 N N . GLN A 1 97 ? -2.813 1.843 9.100 1.00 97.50 97 GLN A N 1
ATOM 782 C CA . GLN A 1 97 ? -1.709 1.570 10.022 1.00 97.50 97 GLN A CA 1
ATOM 783 C C . GLN A 1 97 ? -1.522 0.064 10.234 1.00 97.50 97 GLN A C 1
ATOM 785 O O . GLN A 1 97 ? -0.404 -0.431 10.170 1.00 97.50 97 GLN A O 1
ATOM 790 N N . GLN A 1 98 ? -2.608 -0.694 10.399 1.00 97.31 98 GLN A N 1
ATOM 791 C CA . GLN A 1 98 ? -2.531 -2.151 10.498 1.00 97.31 98 GLN A CA 1
ATOM 792 C C . GLN A 1 98 ? -1.906 -2.788 9.242 1.00 97.31 98 GLN A C 1
ATOM 794 O O . GLN A 1 98 ? -1.129 -3.733 9.360 1.00 97.31 98 GLN A O 1
ATOM 799 N N . LEU A 1 99 ? -2.225 -2.295 8.040 1.00 97.31 99 LEU A N 1
ATOM 800 C CA . LEU A 1 99 ? -1.600 -2.757 6.796 1.00 97.31 99 LEU A CA 1
ATOM 801 C C . LEU A 1 99 ? -0.113 -2.397 6.739 1.00 97.31 99 LEU A C 1
ATOM 803 O O . LEU A 1 99 ? 0.686 -3.246 6.345 1.00 97.31 99 LEU A O 1
ATOM 807 N N . TYR A 1 100 ? 0.250 -1.182 7.159 1.00 95.44 100 TYR A N 1
ATOM 808 C CA . TYR A 1 100 ? 1.646 -0.766 7.295 1.00 95.44 100 TYR A CA 1
ATOM 809 C C . TYR A 1 100 ? 2.412 -1.738 8.197 1.00 95.44 100 TYR A C 1
ATOM 811 O O . TYR A 1 100 ? 3.420 -2.311 7.787 1.00 95.44 100 TYR A O 1
ATOM 819 N N . ASP A 1 101 ? 1.865 -2.021 9.379 1.00 93.31 101 ASP A N 1
ATOM 820 C CA . ASP A 1 101 ? 2.513 -2.871 10.372 1.00 93.31 101 ASP A CA 1
ATOM 821 C C . ASP A 1 101 ? 2.712 -4.319 9.896 1.00 93.31 101 ASP A C 1
ATOM 823 O O . ASP A 1 101 ? 3.655 -4.985 10.318 1.00 93.31 101 ASP A O 1
ATOM 827 N N . ILE A 1 102 ? 1.829 -4.825 9.028 1.00 93.31 102 ILE A N 1
ATOM 828 C CA . ILE A 1 102 ? 1.918 -6.188 8.482 1.00 93.31 102 ILE A CA 1
ATOM 829 C C . ILE A 1 102 ? 2.954 -6.280 7.359 1.00 93.31 102 ILE A C 1
ATOM 831 O O . ILE A 1 102 ? 3.680 -7.272 7.284 1.00 93.31 102 ILE A O 1
ATOM 835 N N . TRP A 1 103 ? 2.976 -5.299 6.456 1.00 91.62 103 TRP A N 1
ATOM 836 C CA . TRP A 1 103 ? 3.692 -5.408 5.181 1.00 91.62 103 TRP A CA 1
ATOM 837 C C . TRP A 1 103 ? 5.013 -4.645 5.134 1.00 91.62 103 TRP A C 1
ATOM 839 O O . TRP A 1 103 ? 5.900 -5.052 4.389 1.00 91.62 103 TRP A O 1
ATOM 849 N N . PHE A 1 104 ? 5.137 -3.564 5.902 1.00 89.94 104 PHE A N 1
ATOM 850 C CA . PHE A 1 104 ? 6.224 -2.592 5.767 1.00 89.94 104 PHE A CA 1
ATOM 851 C C . PHE A 1 104 ? 7.016 -2.364 7.057 1.00 89.94 104 PHE A C 1
ATOM 853 O O . PHE A 1 104 ? 8.112 -1.814 7.009 1.00 89.94 104 PHE A O 1
ATOM 860 N N . SER A 1 105 ? 6.525 -2.835 8.207 1.00 87.19 105 SER A N 1
ATOM 861 C CA . SER A 1 105 ? 7.331 -2.835 9.429 1.00 87.19 105 SER A CA 1
ATOM 862 C C . SER A 1 105 ? 8.561 -3.726 9.286 1.00 87.19 105 SER A C 1
ATOM 864 O O . SER A 1 105 ? 8.463 -4.935 9.051 1.00 87.19 105 SER A O 1
ATOM 866 N N . LEU A 1 106 ? 9.730 -3.133 9.526 1.00 81.50 106 LEU A N 1
ATOM 867 C CA . LEU A 1 106 ? 10.989 -3.858 9.605 1.00 81.50 106 LEU A CA 1
ATOM 868 C C . LEU A 1 106 ? 10.947 -4.844 10.773 1.00 81.50 106 LEU A C 1
ATOM 870 O O . LEU A 1 106 ? 10.796 -4.462 11.936 1.00 81.50 106 LEU A O 1
ATOM 874 N N . TYR A 1 107 ? 11.137 -6.125 10.477 1.00 69.94 107 TYR A N 1
ATOM 875 C CA . TYR A 1 107 ? 11.343 -7.139 11.500 1.00 69.94 107 TYR A CA 1
ATOM 876 C C . TYR A 1 107 ? 12.774 -7.654 11.412 1.00 69.94 107 TYR A C 1
ATOM 878 O O . TYR A 1 107 ? 13.216 -8.187 10.395 1.00 69.94 107 TYR A O 1
ATOM 886 N N . ALA A 1 108 ? 13.513 -7.548 12.516 1.00 64.75 108 ALA A N 1
ATOM 887 C CA . ALA A 1 108 ? 14.792 -8.226 12.619 1.00 64.75 108 ALA A CA 1
ATOM 888 C C . ALA A 1 108 ? 14.530 -9.736 12.577 1.00 64.75 108 ALA A C 1
ATOM 890 O O . ALA A 1 108 ? 14.002 -10.320 13.529 1.00 64.75 108 ALA A O 1
ATOM 891 N N . ARG A 1 109 ? 14.924 -10.393 11.482 1.00 62.97 109 ARG A N 1
ATOM 892 C CA . ARG A 1 109 ? 15.081 -11.847 11.466 1.00 62.97 109 ARG A CA 1
ATOM 893 C C . ARG A 1 109 ? 16.207 -12.177 12.432 1.00 62.97 109 ARG A C 1
ATOM 895 O O . ARG A 1 109 ? 17.374 -12.203 12.056 1.00 62.97 109 ARG A O 1
ATOM 902 N N . LYS A 1 110 ? 15.874 -12.401 13.704 1.00 57.94 110 LYS A N 1
ATOM 903 C CA . LYS A 1 110 ? 16.809 -13.001 14.648 1.00 57.94 110 LYS A CA 1
ATOM 904 C C . LYS A 1 110 ? 17.067 -14.406 14.115 1.00 57.94 110 LYS A C 1
ATOM 906 O O . LYS A 1 110 ? 16.237 -15.295 14.290 1.00 57.94 110 LYS A O 1
ATOM 911 N N . GLY A 1 111 ? 18.155 -14.557 13.361 1.00 52.69 111 GLY A N 1
ATOM 912 C CA . GLY A 1 111 ? 18.621 -15.852 12.901 1.00 52.69 111 GLY A CA 1
ATOM 913 C C . GLY A 1 111 ? 18.666 -16.768 14.112 1.00 52.69 111 GLY A C 1
ATOM 914 O O . GLY A 1 111 ? 19.230 -16.401 15.143 1.00 52.69 111 GLY A O 1
ATOM 915 N N . SER A 1 112 ? 17.991 -17.906 14.008 1.00 47.62 112 SER A N 1
ATOM 916 C CA . SER A 1 112 ? 18.116 -19.003 14.956 1.00 47.62 112 SER A CA 1
ATOM 917 C C . SER A 1 112 ? 19.599 -19.222 15.263 1.00 47.62 112 SER A C 1
ATOM 919 O O . SER A 1 112 ? 20.352 -19.620 14.374 1.00 47.62 112 SER A O 1
ATOM 921 N N . SER A 1 113 ? 20.005 -18.896 16.490 1.00 42.56 113 SER A N 1
ATOM 922 C CA . SER A 1 113 ? 21.220 -19.412 17.124 1.00 42.56 113 SER A CA 1
ATOM 923 C C . SER A 1 113 ? 20.810 -20.492 18.108 1.00 42.56 113 SER A C 1
ATOM 925 O O . SER A 1 113 ? 19.761 -20.289 18.764 1.00 42.56 113 SER A O 1
#

InterPro domains:
  IPR018998 EndoU ribonuclease, C-terminal [PF09412] (8-112)
  IPR018998 EndoU ribonuclease, C-terminal [PS51959] (1-113)
  IPR018998 EndoU ribonuclease, C-terminal [cd21159] (11-112)
  IPR037227 Endoribonuclease EndoU-like [SSF142877] (10-113)
  IPR039787 Poly(U)-specific endoribonuclease [PTHR12439] (12-112)

Secondary structure (DSSP, 8-state):
----------S---S-SS-S-S---GGGGGSHHHHHHHHHHTT----TTS-----HHHHHHHHHHHHHHHTSHHHHHHHHHHHHTTSS-SSHHHHHHHHHHHHTS--------

Mean predicted aligned error: 9.41 Å

Organism: Scyliorhinus torazame (NCBI:txid75743)

pLDDT: mean 83.24, std 17.91, range [37.62, 98.56]

Nearest PDB structures (foldseek):
  2c1w-assembly1_A  TM=8.887E-01  e=3.396E-07  Xenopus laevis
  2c1w-assembly3_C  TM=8.968E-01  e=7.798E-07  Xenopus laevis
  2c1w-assembly2_B  TM=8.804E-01  e=1.331E-06  Xenopus laevis
  9ftw-assembly1_A  TM=9.094E-01  e=6.703E-05  Homo sapiens
  5sva-assembly1_U  TM=2.447E-01  e=2.461E+00  Saccharomyces cerevisiae

Solvent-accessible surface area (backbone atoms only — not comparable to full-atom values): 7384 Å² total; per-residue (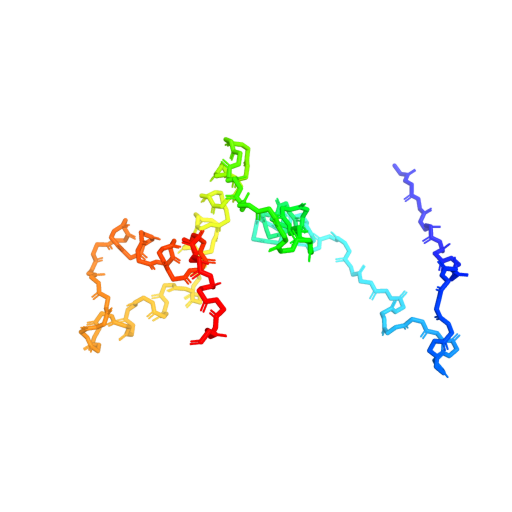Å²): 140,83,80,81,83,80,82,76,89,82,90,75,88,60,95,61,96,60,70,95,69,90,74,76,75,64,74,56,45,72,37,65,52,46,39,29,49,57,64,47,59,81,70,65,76,85,70,81,87,55,84,87,74,86,45,79,64,54,52,51,33,52,52,51,29,54,55,41,44,58,75,32,72,67,46,48,51,50,50,54,52,32,33,77,68,72,75,41,58,86,51,64,67,60,37,51,49,52,50,41,58,73,75,67,56,88,70,84,78,74,71,89,125

Foldseek 3Di:
DDDDDPDDDDDDCDVDPDDPDPDDDCVVCPQQLNVLVVQQVVLDDPPPPDQRDQDPSNVVSLVSNLVSVLPDPVVVVVQVVCVVVVNFDPDSVRRSVVVCCVPPDDDPPPDDD